Protein AF-A0A4Q9FT68-F1 (afdb_monomer_lite)

Radius of gyration: 16.88 Å; chains: 1; bounding box: 35×34×41 Å

Structure (mmCIF, N/CA/C/O backbone):
data_AF-A0A4Q9FT68-F1
#
_entry.id   AF-A0A4Q9FT68-F1
#
loop_
_atom_site.group_PDB
_atom_site.id
_atom_site.type_symbol
_atom_site.label_atom_id
_atom_site.label_alt_id
_atom_site.label_comp_id
_atom_site.label_asym_id
_atom_site.label_entity_id
_atom_site.label_seq_id
_atom_site.pdbx_PDB_ins_code
_atom_site.Cartn_x
_atom_site.Cartn_y
_atom_site.Cartn_z
_atom_site.occupancy
_atom_site.B_iso_or_equiv
_atom_site.auth_seq_id
_atom_site.auth_comp_id
_atom_site.auth_asym_id
_atom_site.auth_atom_id
_atom_site.pdbx_PDB_model_num
ATOM 1 N N . GLN A 1 1 ? 6.546 -16.253 -23.243 1.00 60.12 1 GLN A N 1
ATOM 2 C CA . GLN A 1 1 ? 7.988 -15.974 -23.426 1.00 60.12 1 GLN A CA 1
ATOM 3 C C . GLN A 1 1 ? 8.438 -15.239 -22.169 1.00 60.12 1 GLN A C 1
ATOM 5 O O . GLN A 1 1 ? 7.648 -14.440 -21.686 1.00 60.12 1 GLN A O 1
ATOM 10 N N . ALA A 1 2 ? 9.591 -15.560 -21.579 1.00 75.19 2 ALA A N 1
ATOM 11 C CA . ALA A 1 2 ? 10.078 -14.811 -20.415 1.00 75.19 2 ALA A CA 1
ATOM 12 C C . ALA A 1 2 ? 10.433 -13.373 -20.845 1.00 75.19 2 ALA A C 1
ATOM 14 O O . ALA A 1 2 ? 11.025 -13.207 -21.914 1.00 75.19 2 ALA A O 1
ATOM 15 N N . GLY A 1 3 ? 10.027 -12.368 -20.060 1.00 83.25 3 GLY A N 1
ATOM 16 C CA . GLY A 1 3 ? 10.309 -10.951 -20.325 1.00 83.25 3 GLY A CA 1
ATOM 17 C C . GLY A 1 3 ? 11.790 -10.596 -20.138 1.00 83.25 3 GLY A C 1
ATOM 18 O O . GLY A 1 3 ? 12.608 -11.451 -19.791 1.00 83.25 3 GLY A O 1
ATOM 19 N N . ALA A 1 4 ? 12.174 -9.336 -20.370 1.00 92.25 4 ALA A N 1
ATOM 20 C CA . ALA A 1 4 ? 13.571 -8.924 -20.221 1.00 92.25 4 ALA A CA 1
ATOM 21 C C . ALA A 1 4 ? 13.987 -8.830 -18.742 1.00 92.25 4 ALA A C 1
ATOM 23 O O . ALA A 1 4 ? 13.200 -8.454 -17.872 1.00 92.25 4 ALA A O 1
ATOM 24 N N . TRP A 1 5 ? 15.252 -9.112 -18.434 1.00 94.88 5 TRP A N 1
ATOM 25 C CA . TRP A 1 5 ? 15.796 -8.891 -17.091 1.00 94.88 5 TRP A CA 1
ATOM 26 C C . TRP A 1 5 ? 15.862 -7.394 -16.755 1.00 94.88 5 TRP A C 1
ATOM 28 O O . TRP A 1 5 ? 16.186 -6.569 -17.611 1.00 94.88 5 TRP A O 1
ATOM 38 N N . GLY A 1 6 ? 15.575 -7.034 -15.502 1.00 95.00 6 GLY A N 1
ATOM 39 C CA . GLY A 1 6 ? 15.655 -5.651 -15.032 1.00 95.00 6 GLY A CA 1
ATOM 40 C C . GLY A 1 6 ? 14.806 -5.379 -13.794 1.00 95.00 6 GLY A C 1
ATOM 41 O O . GLY A 1 6 ? 14.319 -6.299 -13.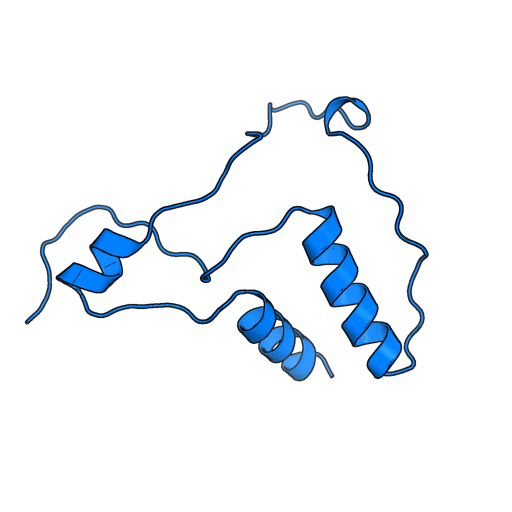140 1.00 95.00 6 GLY A O 1
ATOM 42 N N . THR A 1 7 ? 14.629 -4.095 -13.488 1.00 97.75 7 THR A N 1
ATOM 43 C CA . THR A 1 7 ? 13.817 -3.626 -12.358 1.00 97.75 7 THR A CA 1
ATOM 44 C C . THR A 1 7 ? 12.363 -3.411 -12.772 1.00 97.75 7 THR A C 1
ATOM 46 O O . THR A 1 7 ? 12.088 -2.762 -13.787 1.00 97.75 7 THR A O 1
ATOM 49 N N . TYR A 1 8 ? 11.444 -3.908 -11.944 1.00 98.00 8 TYR A N 1
ATOM 50 C CA . TYR A 1 8 ? 9.998 -3.808 -12.120 1.00 98.00 8 TYR A CA 1
ATOM 51 C C . TYR A 1 8 ? 9.333 -3.341 -10.829 1.00 98.00 8 TYR A C 1
ATOM 53 O O . TYR A 1 8 ? 9.789 -3.672 -9.736 1.00 98.00 8 TYR A O 1
ATOM 61 N N . HIS A 1 9 ? 8.231 -2.608 -10.961 1.00 98.44 9 HIS A N 1
ATOM 62 C CA . HIS A 1 9 ? 7.322 -2.385 -9.847 1.00 98.44 9 HIS A CA 1
ATOM 63 C C . HIS A 1 9 ? 6.356 -3.559 -9.7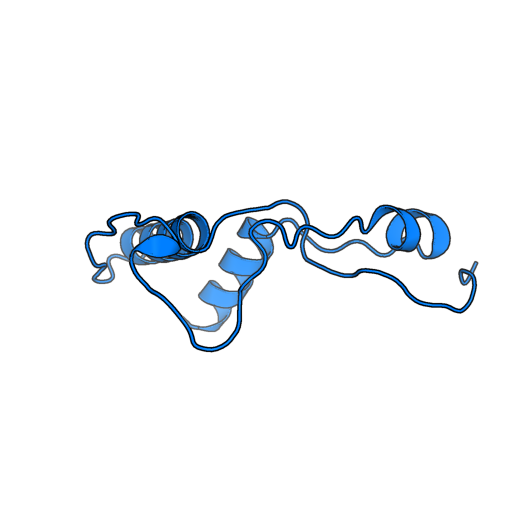16 1.00 98.44 9 HIS A C 1
ATOM 65 O O . HIS A 1 9 ? 5.897 -4.105 -10.722 1.00 98.44 9 HIS A O 1
ATOM 71 N N . LEU A 1 10 ? 6.047 -3.915 -8.473 1.00 98.00 10 LEU A N 1
ATOM 72 C CA . LEU A 1 10 ? 5.078 -4.945 -8.138 1.00 98.00 10 LEU A CA 1
ATOM 73 C C . LEU A 1 10 ? 4.353 -4.545 -6.852 1.00 98.00 10 LEU A C 1
ATOM 75 O O . LEU A 1 10 ? 4.925 -4.583 -5.765 1.00 98.00 10 LEU A O 1
ATOM 79 N N . THR A 1 11 ? 3.089 -4.166 -6.991 1.00 98.25 11 THR A N 1
ATOM 80 C CA . THR A 1 11 ? 2.152 -3.900 -5.892 1.00 98.25 11 THR A CA 1
ATOM 81 C C . THR A 1 11 ? 0.798 -4.512 -6.239 1.00 98.25 11 THR A C 1
ATOM 83 O O . THR A 1 11 ? 0.574 -4.902 -7.386 1.00 98.25 11 THR A O 1
ATOM 86 N N . ALA A 1 12 ? -0.125 -4.575 -5.276 1.00 98.19 12 ALA A N 1
ATOM 87 C CA . ALA A 1 12 ? -1.540 -4.756 -5.601 1.00 98.19 12 ALA A CA 1
ATOM 88 C C . ALA A 1 12 ? -2.021 -3.648 -6.560 1.00 98.19 12 ALA A C 1
ATOM 90 O O . ALA A 1 12 ? -1.425 -2.566 -6.618 1.00 98.19 12 ALA A O 1
ATOM 91 N N . GLN A 1 13 ? -3.082 -3.930 -7.316 1.00 97.88 13 GLN A N 1
ATOM 92 C CA . GLN A 1 13 ? -3.741 -2.928 -8.152 1.00 97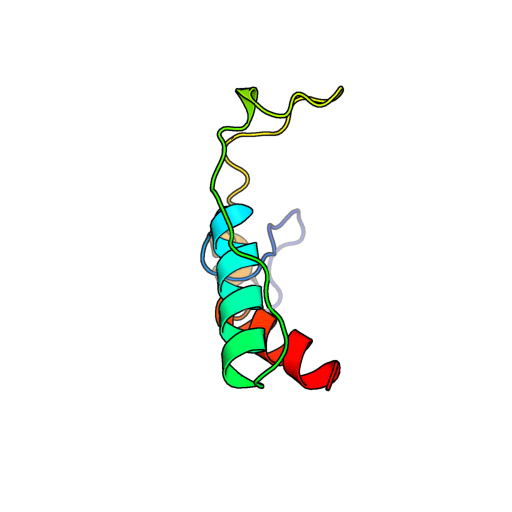.88 13 GLN A CA 1
ATOM 93 C C . GLN A 1 13 ? -4.533 -1.932 -7.298 1.00 97.88 13 GLN A C 1
ATOM 95 O O . GLN A 1 13 ? -4.899 -2.214 -6.155 1.00 97.88 13 GLN A O 1
ATOM 100 N N . GLY A 1 14 ? -4.817 -0.772 -7.887 1.00 97.50 14 GLY A N 1
ATOM 101 C CA . GLY A 1 14 ? -5.518 0.315 -7.219 1.00 97.50 14 GLY A CA 1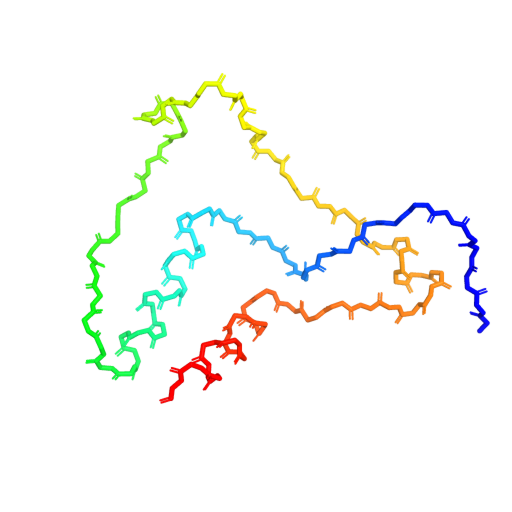
ATOM 102 C C . GLY A 1 14 ? -4.611 1.124 -6.294 1.00 97.50 14 GLY A C 1
ATOM 103 O O . GLY A 1 14 ? -3.388 1.000 -6.284 1.00 97.50 14 GLY A O 1
ATOM 104 N N . GLU A 1 15 ? -5.232 2.012 -5.535 1.00 98.38 15 GLU A N 1
ATOM 105 C CA . GLU A 1 15 ? -4.553 2.957 -4.660 1.00 98.38 15 GLU A CA 1
ATOM 106 C C . GLU A 1 15 ? -5.481 3.353 -3.515 1.00 98.38 15 GLU A C 1
ATOM 108 O O . GLU A 1 15 ? -6.706 3.314 -3.641 1.00 98.38 15 GLU A O 1
ATOM 113 N N . THR A 1 16 ? -4.896 3.750 -2.390 1.00 98.38 16 THR A N 1
ATOM 114 C CA . THR A 1 16 ? -5.636 4.274 -1.243 1.00 98.38 16 THR A CA 1
ATOM 115 C C . THR A 1 16 ? -4.707 5.099 -0.352 1.00 98.38 16 THR A C 1
ATOM 117 O O . THR A 1 16 ? -3.488 5.104 -0.536 1.00 98.38 16 THR A O 1
ATOM 120 N N . SER A 1 17 ? -5.278 5.820 0.609 1.00 98.19 17 SER A N 1
ATOM 121 C CA . SER A 1 17 ? -4.529 6.465 1.691 1.00 98.19 17 SER A CA 1
ATOM 122 C C . SER A 1 17 ? -4.440 5.540 2.909 1.00 98.19 17 SER A C 1
ATOM 124 O O . SER A 1 17 ? -5.187 4.568 3.017 1.00 98.19 17 SER A O 1
ATOM 126 N N . TRP A 1 18 ? -3.586 5.871 3.883 1.00 97.62 18 TRP A N 1
ATOM 127 C CA . TRP A 1 18 ? -3.563 5.162 5.172 1.00 97.62 18 TRP A CA 1
ATOM 128 C C . TRP A 1 18 ? -4.931 5.149 5.859 1.00 97.62 18 TRP A C 1
ATOM 130 O O . TRP A 1 18 ? -5.342 4.127 6.405 1.00 97.62 18 TRP A O 1
ATOM 140 N N . PHE A 1 19 ? -5.655 6.267 5.782 1.00 98.19 19 PHE A N 1
ATOM 141 C CA . PHE A 1 19 ? -7.009 6.365 6.313 1.00 98.19 19 PHE A CA 1
ATOM 142 C C . PHE A 1 19 ? -7.983 5.450 5.560 1.00 98.19 19 PHE A C 1
ATOM 144 O O . PHE A 1 19 ? -8.718 4.699 6.194 1.00 98.19 19 PHE A O 1
ATOM 151 N N . GLY A 1 20 ? -7.951 5.453 4.221 1.00 98.25 20 GLY A N 1
ATOM 152 C CA . GLY A 1 20 ? -8.821 4.595 3.410 1.00 98.25 20 GLY A CA 1
ATOM 153 C C . GLY A 1 20 ? -8.556 3.103 3.633 1.00 98.25 20 GLY A C 1
ATOM 154 O O . GLY A 1 20 ? -9.493 2.313 3.704 1.00 98.25 20 GLY A O 1
ATOM 155 N N . PHE A 1 21 ? -7.293 2.715 3.827 1.00 98.31 21 PHE A N 1
ATOM 156 C CA . PHE A 1 21 ? -6.936 1.339 4.177 1.00 98.31 21 PHE A CA 1
ATOM 157 C C . PHE A 1 21 ? -7.466 0.938 5.564 1.00 98.31 21 PHE A C 1
ATOM 159 O O . PHE A 1 21 ? -8.100 -0.107 5.707 1.00 98.31 21 PHE A O 1
ATOM 166 N N . ALA A 1 22 ? -7.281 1.792 6.579 1.00 98.00 22 ALA A N 1
ATOM 167 C CA . ALA A 1 22 ? -7.812 1.559 7.924 1.00 98.00 22 ALA A CA 1
ATOM 168 C C . ALA A 1 22 ? -9.349 1.492 7.948 1.00 98.00 22 ALA A C 1
ATOM 170 O O . ALA A 1 22 ? -9.920 0.687 8.685 1.00 98.00 22 ALA A O 1
ATOM 171 N N . GLN A 1 23 ? -10.022 2.300 7.122 1.00 98.00 23 GLN A N 1
ATOM 172 C CA . GLN A 1 23 ? -11.474 2.263 6.972 1.00 98.00 23 GLN A CA 1
ATOM 173 C C . GLN A 1 23 ? -11.947 0.915 6.420 1.00 98.00 23 GLN A C 1
ATOM 175 O O . GLN A 1 23 ? -12.839 0.323 7.021 1.00 98.00 23 GLN A O 1
ATOM 180 N N . ALA A 1 24 ? -11.313 0.396 5.366 1.00 97.94 24 ALA A N 1
ATOM 181 C CA . ALA A 1 24 ? -11.658 -0.908 4.796 1.00 97.94 24 ALA A CA 1
ATOM 182 C C . ALA A 1 24 ? -11.463 -2.062 5.800 1.00 97.94 24 ALA A C 1
ATOM 184 O O . ALA A 1 24 ? -12.295 -2.964 5.884 1.00 97.94 24 ALA A O 1
ATOM 185 N N . ILE A 1 25 ? -10.409 -2.008 6.625 1.00 97.31 25 ILE A N 1
ATOM 186 C CA . ILE A 1 25 ? -10.232 -2.952 7.743 1.00 97.31 25 ILE A CA 1
ATOM 187 C C . ILE A 1 25 ? -11.387 -2.816 8.743 1.00 97.31 25 ILE A C 1
ATOM 189 O O . ILE A 1 25 ? -11.969 -3.809 9.175 1.00 97.31 25 ILE A O 1
ATOM 193 N N . GLY A 1 26 ? -11.734 -1.583 9.116 1.00 96.38 26 GLY A N 1
ATOM 194 C CA . GLY A 1 26 ? -12.823 -1.314 10.046 1.00 96.38 26 GLY A CA 1
ATOM 195 C C . GLY A 1 26 ? -14.194 -1.761 9.534 1.00 96.38 26 GLY A C 1
ATOM 196 O O . GLY A 1 26 ? -15.006 -2.241 10.319 1.00 96.38 26 GLY A O 1
ATOM 197 N N . GLU A 1 27 ? -14.461 -1.630 8.236 1.00 95.81 27 GLU A N 1
ATOM 198 C CA . GLU A 1 27 ? -15.660 -2.156 7.571 1.00 95.81 27 GLU A CA 1
ATOM 199 C C . GLU A 1 27 ? -15.730 -3.682 7.705 1.00 95.81 27 GLU A C 1
ATOM 201 O O . GLU A 1 27 ? -16.716 -4.191 8.239 1.00 95.81 27 GLU A O 1
ATOM 206 N N . ALA A 1 28 ? -14.648 -4.394 7.379 1.00 95.19 28 ALA A N 1
ATOM 207 C CA . ALA A 1 28 ? -14.582 -5.849 7.527 1.00 95.19 28 ALA A CA 1
ATOM 208 C C . ALA A 1 28 ? -14.772 -6.316 8.986 1.00 95.19 28 ALA A C 1
ATOM 210 O O . ALA A 1 28 ? -15.450 -7.309 9.248 1.00 95.19 28 ALA A O 1
ATOM 211 N N . LEU A 1 29 ? -14.220 -5.591 9.967 1.00 94.56 29 LEU A N 1
ATOM 212 C CA . LEU A 1 29 ? -14.450 -5.887 11.387 1.00 94.56 29 LEU A CA 1
ATOM 213 C C . LEU A 1 29 ? -15.925 -5.719 11.776 1.00 94.56 29 LEU A C 1
ATOM 215 O O . LEU A 1 29 ? -16.466 -6.565 12.489 1.00 94.56 29 LEU A O 1
ATOM 219 N N . ARG A 1 30 ? -16.586 -4.657 11.297 1.00 94.69 30 ARG A N 1
ATOM 220 C CA . ARG A 1 30 ? -18.012 -4.412 11.566 1.00 94.69 30 ARG A CA 1
ATOM 221 C C . ARG A 1 30 ? -18.902 -5.489 10.952 1.00 94.69 30 ARG A C 1
ATOM 223 O O . ARG A 1 30 ? -19.835 -5.927 11.616 1.00 94.69 30 ARG A O 1
ATOM 230 N N . GLU A 1 31 ? -18.593 -5.951 9.742 1.00 93.94 31 GLU A N 1
ATOM 231 C CA . GLU A 1 31 ? -19.294 -7.073 9.097 1.00 93.94 31 GLU A CA 1
ATOM 232 C C . GLU A 1 31 ? -19.199 -8.366 9.923 1.00 93.94 31 GLU A C 1
ATOM 234 O O . GLU A 1 31 ? -20.150 -9.141 9.981 1.00 93.94 31 GLU A O 1
ATOM 239 N N . GLN A 1 32 ? -18.085 -8.565 10.631 1.00 92.81 32 GLN A N 1
ATOM 240 C CA . GLN A 1 32 ? -17.876 -9.689 11.550 1.00 92.81 32 GLN A CA 1
ATOM 241 C C . GLN A 1 32 ? -18.442 -9.445 12.962 1.00 92.81 32 GLN A C 1
ATOM 243 O O . GLN A 1 32 ? -18.224 -10.259 13.860 1.00 92.81 32 GLN A O 1
ATOM 248 N N . GLY A 1 33 ? -19.117 -8.316 13.205 1.00 94.75 33 GLY A N 1
ATOM 249 C CA . GLY A 1 33 ? -19.615 -7.937 14.530 1.00 94.75 33 GLY A CA 1
ATOM 250 C C . GLY A 1 33 ? -18.511 -7.652 15.558 1.00 94.75 33 GLY A C 1
ATOM 251 O O . GLY A 1 33 ? -18.773 -7.658 16.762 1.00 94.75 33 GLY A O 1
ATOM 252 N N . LYS A 1 34 ? -17.271 -7.418 15.112 1.00 94.06 34 LYS A N 1
ATOM 253 C CA . LYS A 1 34 ? -16.129 -7.121 15.982 1.00 94.06 34 LYS A CA 1
ATOM 254 C C . LYS A 1 34 ? -16.088 -5.628 16.335 1.00 94.06 34 LYS A C 1
ATOM 256 O O . LYS A 1 34 ? -16.482 -4.786 15.522 1.00 94.06 34 LYS A O 1
ATOM 261 N N . PRO A 1 35 ? -15.579 -5.264 17.528 1.00 94.62 35 PRO A N 1
ATOM 262 C CA . PRO A 1 35 ? -15.376 -3.868 17.891 1.00 94.62 35 PRO A CA 1
ATOM 263 C C . PRO A 1 35 ? -14.487 -3.144 16.877 1.00 94.62 35 PRO A C 1
ATOM 265 O O . PRO A 1 35 ? -13.460 -3.664 16.445 1.00 94.62 35 PRO A O 1
ATOM 268 N N . CYS A 1 36 ? -14.862 -1.915 16.535 1.00 95.12 36 CYS A N 1
ATOM 269 C CA . CYS A 1 36 ? -14.096 -1.060 15.640 1.00 95.12 36 CYS A CA 1
ATOM 270 C C . CYS A 1 36 ? -14.118 0.378 16.164 1.00 95.12 36 CYS A C 1
ATOM 272 O O . CYS A 1 36 ? -15.167 0.887 16.562 1.00 95.12 36 CYS A O 1
ATOM 274 N N . ALA A 1 37 ? -12.957 1.031 16.165 1.00 94.12 37 ALA A N 1
ATOM 275 C CA . ALA A 1 37 ? -12.841 2.424 16.570 1.00 94.12 37 ALA A CA 1
ATOM 276 C C . ALA A 1 37 ? -13.518 3.371 15.562 1.00 94.12 37 ALA A C 1
ATOM 278 O O . ALA A 1 37 ? -13.675 3.060 14.378 1.00 94.12 37 ALA A O 1
ATOM 279 N N . ASN A 1 38 ? -13.884 4.564 16.034 1.00 95.06 38 ASN A N 1
ATOM 280 C CA . ASN A 1 38 ? -14.245 5.662 15.145 1.00 95.06 38 ASN A CA 1
ATOM 281 C C . ASN A 1 38 ? -12.970 6.243 14.517 1.00 95.06 38 ASN A C 1
ATOM 283 O O . ASN A 1 38 ? -12.044 6.608 15.241 1.00 95.06 38 ASN A O 1
ATOM 287 N N . LEU A 1 39 ? -12.920 6.322 13.188 1.00 96.88 39 LEU A N 1
ATOM 288 C CA . LEU A 1 39 ? -11.740 6.784 12.460 1.00 96.88 39 LEU A CA 1
ATOM 289 C C . LEU A 1 39 ? -11.920 8.245 12.048 1.00 96.88 39 LEU A C 1
ATOM 291 O O . LEU A 1 39 ? -12.935 8.604 11.457 1.00 96.88 39 LEU A O 1
ATOM 295 N N . LEU A 1 40 ? -10.910 9.072 12.319 1.00 97.12 40 LEU A N 1
ATOM 296 C CA . LEU A 1 40 ? -10.860 10.476 11.908 1.00 97.12 40 LEU A CA 1
ATOM 297 C C . LEU A 1 40 ? -9.627 10.695 11.018 1.00 97.12 40 LEU A C 1
ATOM 299 O O . LEU A 1 40 ? -8.524 10.326 11.430 1.00 97.12 40 LEU A O 1
ATOM 303 N N . PRO A 1 41 ? -9.777 11.256 9.805 1.00 97.25 41 PRO A N 1
ATOM 304 C CA . PRO A 1 41 ? -8.638 11.534 8.944 1.00 97.25 41 PRO A CA 1
ATOM 305 C C . PRO A 1 41 ? -7.854 12.739 9.470 1.00 97.25 41 PRO A C 1
ATOM 307 O O . PRO A 1 41 ? -8.441 13.711 9.943 1.00 97.25 41 PRO A O 1
ATOM 310 N N . ILE A 1 42 ? -6.530 12.695 9.325 1.00 97.25 42 ILE A N 1
ATOM 311 C CA . ILE A 1 42 ? -5.635 13.828 9.588 1.00 97.25 42 ILE A CA 1
ATOM 312 C C . ILE A 1 42 ? -4.688 14.038 8.397 1.00 97.25 42 ILE A C 1
ATOM 314 O O . ILE A 1 42 ? -4.354 13.068 7.705 1.00 97.25 42 ILE A O 1
ATOM 318 N N . PRO A 1 43 ? -4.234 15.274 8.134 1.00 96.69 43 PRO A N 1
ATOM 319 C CA . PRO A 1 43 ? -3.143 15.521 7.201 1.00 96.69 43 PRO A CA 1
ATOM 320 C C . PRO A 1 43 ? -1.804 15.040 7.781 1.00 96.69 43 PRO A C 1
ATOM 322 O O . PRO A 1 43 ? -1.612 14.966 8.994 1.00 96.69 43 PRO A O 1
ATOM 325 N N . SER A 1 44 ? -0.824 14.771 6.914 1.00 94.94 44 SER A N 1
ATOM 326 C CA . SER A 1 44 ? 0.517 14.348 7.350 1.00 94.94 44 SER A CA 1
ATOM 327 C C . SER A 1 44 ? 1.257 15.405 8.181 1.00 94.94 44 SER A C 1
ATOM 329 O O . SER A 1 44 ? 2.186 15.061 8.904 1.00 94.94 44 SER A O 1
ATOM 331 N N . SER A 1 45 ? 0.868 16.682 8.081 1.00 95.12 45 SER A N 1
ATOM 332 C CA . SER A 1 45 ? 1.412 17.781 8.892 1.00 95.12 45 SER A CA 1
ATOM 333 C C . SER A 1 45 ? 1.118 17.630 10.380 1.00 95.12 45 SER A C 1
ATOM 335 O O . SER A 1 45 ? 1.914 18.078 11.201 1.00 95.12 45 SER A O 1
ATOM 337 N N . ASP A 1 46 ? 0.006 16.980 10.721 1.00 96.88 46 ASP A N 1
ATOM 338 C CA . ASP A 1 46 ? -0.472 16.872 12.101 1.00 96.88 46 ASP A CA 1
ATOM 339 C C . ASP A 1 46 ? 0.211 15.717 12.848 1.00 96.88 46 ASP A C 1
ATOM 341 O O . ASP A 1 46 ? 0.068 15.582 14.062 1.00 96.88 46 ASP A O 1
ATOM 345 N N . TYR A 1 47 ? 0.989 14.895 12.132 1.00 94.25 47 TYR A N 1
ATOM 346 C CA . TYR A 1 47 ? 1.785 13.810 12.698 1.00 94.25 47 TYR A CA 1
ATOM 347 C C . TYR A 1 47 ? 3.200 13.780 12.089 1.00 94.25 47 TYR A C 1
ATOM 349 O O . TYR A 1 47 ? 3.508 12.937 11.236 1.00 94.25 47 TYR A O 1
ATOM 357 N N . PRO A 1 48 ? 4.084 14.717 12.485 1.00 92.06 48 PRO A N 1
ATOM 358 C CA . PRO A 1 48 ? 5.425 14.813 11.927 1.00 92.06 48 PRO A CA 1
ATOM 359 C C . PRO A 1 48 ? 6.274 13.598 12.312 1.00 92.06 48 PRO A C 1
ATOM 361 O O . PRO A 1 48 ? 6.282 13.147 13.456 1.00 92.06 48 PRO A O 1
ATOM 364 N N . THR A 1 49 ? 7.037 13.086 11.348 1.00 93.50 49 THR A N 1
ATOM 365 C CA . THR A 1 49 ? 7.970 11.970 11.559 1.00 93.50 49 THR A CA 1
ATOM 366 C C . THR A 1 49 ? 9.396 12.403 11.210 1.00 93.50 49 THR A C 1
ATOM 368 O O . THR A 1 49 ? 9.558 13.281 10.360 1.00 93.50 49 THR A O 1
ATOM 371 N N . PRO A 1 50 ? 10.446 11.806 11.818 1.00 95.38 50 PRO A N 1
ATOM 372 C CA . PRO A 1 50 ? 11.832 12.210 11.555 1.00 95.38 50 PRO A CA 1
ATOM 373 C C . PRO A 1 50 ? 12.258 12.102 10.085 1.00 95.38 50 PRO A C 1
ATOM 375 O O . PRO A 1 50 ? 13.100 12.866 9.627 1.00 95.38 50 PRO A O 1
ATOM 378 N N . ALA A 1 51 ? 11.684 11.154 9.341 1.00 95.62 51 ALA A N 1
ATOM 379 C CA . ALA A 1 51 ? 11.970 10.949 7.927 1.00 95.62 51 ALA A CA 1
ATOM 380 C C . ALA A 1 51 ? 10.757 11.340 7.081 1.00 95.62 51 ALA A C 1
ATOM 382 O O . ALA A 1 51 ? 9.679 10.767 7.237 1.00 95.62 51 ALA A O 1
ATOM 383 N N . VAL A 1 52 ? 10.960 12.262 6.139 1.00 93.50 52 VAL A N 1
ATOM 384 C CA . VAL A 1 52 ? 9.909 12.752 5.239 1.00 93.50 52 VAL A CA 1
ATOM 385 C C . VAL A 1 52 ? 9.272 11.586 4.482 1.00 93.50 52 VAL A C 1
ATOM 387 O O . VAL A 1 52 ? 9.957 10.786 3.843 1.00 93.50 52 VAL A O 1
ATOM 390 N N . ARG A 1 53 ? 7.945 11.481 4.567 1.00 95.56 53 ARG A N 1
ATOM 391 C CA . ARG A 1 53 ? 7.158 10.484 3.838 1.00 95.56 53 ARG A CA 1
ATOM 392 C C . ARG A 1 53 ? 6.674 11.084 2.514 1.00 95.56 53 ARG A C 1
ATOM 394 O O . ARG A 1 53 ? 6.172 12.208 2.528 1.00 95.56 53 ARG A O 1
ATOM 401 N N . PRO A 1 54 ? 6.803 10.373 1.381 1.00 95.94 54 PRO A N 1
ATOM 402 C CA . PRO A 1 54 ? 6.249 10.841 0.117 1.00 95.94 54 PRO A CA 1
ATOM 403 C C . PRO A 1 54 ? 4.726 10.985 0.198 1.00 95.94 54 PRO A C 1
ATOM 405 O O . PRO A 1 54 ? 4.048 10.118 0.743 1.00 95.94 54 PRO A O 1
ATOM 408 N N . LEU A 1 55 ? 4.184 12.048 -0.401 1.00 95.69 55 LEU A N 1
ATOM 409 C CA . LEU A 1 55 ? 2.731 12.222 -0.547 1.00 95.69 55 LEU A CA 1
ATOM 410 C C . LEU A 1 55 ? 2.136 11.305 -1.625 1.00 95.69 55 LEU A C 1
ATOM 412 O O . LEU A 1 55 ? 0.935 11.053 -1.632 1.00 95.69 55 LEU A O 1
ATOM 416 N N . ASN A 1 56 ? 2.973 10.810 -2.539 1.00 97.56 56 ASN A N 1
ATOM 417 C CA . ASN A 1 56 ? 2.588 9.878 -3.585 1.00 97.56 56 ASN A CA 1
ATOM 418 C C . ASN A 1 56 ? 3.600 8.729 -3.637 1.00 97.56 56 ASN A C 1
ATOM 420 O O . ASN A 1 56 ? 4.788 8.947 -3.872 1.00 97.56 56 ASN A O 1
ATOM 424 N N . SER A 1 57 ? 3.116 7.512 -3.408 1.00 97.50 57 SER A N 1
ATOM 425 C CA . SER A 1 57 ? 3.901 6.274 -3.491 1.00 97.50 57 SER A CA 1
ATOM 426 C C . SER A 1 57 ? 3.283 5.263 -4.458 1.00 97.50 57 SER A C 1
ATOM 428 O O . SER A 1 57 ? 3.570 4.074 -4.371 1.00 97.50 57 SER A O 1
ATOM 430 N N . ARG A 1 58 ? 2.418 5.720 -5.371 1.00 98.31 58 ARG A N 1
ATOM 431 C CA . ARG A 1 58 ? 1.820 4.870 -6.406 1.00 98.31 58 ARG A CA 1
ATOM 432 C C . ARG A 1 58 ? 2.901 4.415 -7.376 1.00 98.31 58 ARG A C 1
ATOM 434 O O . ARG A 1 58 ? 3.738 5.217 -7.791 1.00 98.31 58 ARG A O 1
ATOM 441 N N . LEU A 1 59 ? 2.854 3.144 -7.755 1.00 98.38 59 LEU A N 1
ATOM 442 C CA . LEU A 1 59 ? 3.815 2.540 -8.668 1.00 98.38 59 LEU A CA 1
ATOM 443 C C . LEU A 1 59 ? 3.097 1.998 -9.904 1.00 98.38 59 LEU A C 1
ATOM 445 O O . LEU A 1 59 ? 2.166 1.205 -9.792 1.00 98.38 59 LEU A O 1
ATOM 449 N N . ASP A 1 60 ? 3.554 2.400 -11.091 1.00 97.69 60 ASP A N 1
ATOM 450 C CA . ASP A 1 60 ? 3.060 1.823 -12.341 1.00 97.69 60 ASP A CA 1
ATOM 451 C C . ASP A 1 60 ? 3.666 0.427 -12.558 1.00 97.69 60 ASP A C 1
ATOM 453 O O . ASP A 1 60 ? 4.879 0.290 -12.746 1.00 97.69 60 ASP A O 1
ATOM 457 N N . CYS A 1 61 ? 2.810 -0.598 -12.539 1.00 98.19 61 CYS A N 1
ATOM 458 C CA . CYS A 1 61 ? 3.165 -2.001 -12.767 1.00 98.19 61 CYS A CA 1
ATOM 459 C C . CYS A 1 61 ? 2.946 -2.452 -14.230 1.00 98.19 61 CYS A C 1
ATOM 461 O O . CYS A 1 61 ? 3.158 -3.624 -14.551 1.00 98.19 61 CYS A O 1
ATOM 463 N N . SER A 1 62 ? 2.565 -1.546 -15.143 1.00 96.69 62 SER A N 1
ATOM 464 C CA . SER A 1 62 ? 2.239 -1.854 -16.547 1.00 96.69 62 SER A CA 1
ATOM 465 C C . SER A 1 62 ? 3.380 -2.544 -17.296 1.00 96.69 62 SER A C 1
ATOM 467 O O . SER A 1 62 ? 3.153 -3.394 -18.160 1.00 96.69 62 SER A O 1
ATOM 469 N N . ARG A 1 63 ? 4.633 -2.212 -16.966 1.00 96.88 63 ARG A N 1
ATOM 470 C CA . ARG A 1 63 ? 5.811 -2.848 -17.564 1.00 96.88 63 ARG A CA 1
ATOM 471 C C . ARG A 1 63 ? 5.887 -4.336 -17.216 1.00 96.88 63 ARG A C 1
ATOM 473 O O . ARG A 1 63 ? 6.109 -5.148 -18.108 1.00 96.88 63 ARG A O 1
ATOM 480 N N . LEU A 1 64 ? 5.665 -4.688 -15.950 1.00 97.00 64 LEU A N 1
ATOM 481 C CA . LEU A 1 64 ? 5.692 -6.077 -15.494 1.00 97.00 64 LEU A CA 1
ATOM 482 C C . LEU A 1 64 ? 4.566 -6.884 -16.146 1.00 97.00 64 LEU A C 1
ATOM 484 O O . LEU A 1 64 ? 4.810 -7.967 -16.675 1.00 97.00 64 LEU A O 1
ATOM 488 N N . GLN A 1 65 ? 3.360 -6.317 -16.187 1.00 95.69 65 GLN A N 1
ATOM 489 C CA . GLN A 1 65 ? 2.213 -6.956 -16.822 1.00 95.69 65 GLN A CA 1
ATOM 490 C C . GLN A 1 65 ? 2.444 -7.197 -18.318 1.00 95.69 65 GLN A C 1
ATOM 492 O O . GLN A 1 65 ? 2.175 -8.290 -18.807 1.00 95.69 65 GLN A O 1
ATOM 497 N N . ARG A 1 66 ? 2.974 -6.208 -19.051 1.00 95.31 66 ARG A N 1
ATOM 498 C CA . ARG A 1 66 ? 3.227 -6.348 -20.495 1.00 95.31 66 ARG A CA 1
ATOM 499 C C . ARG A 1 66 ? 4.330 -7.351 -20.817 1.00 95.31 66 ARG A C 1
ATOM 501 O O . ARG A 1 66 ? 4.176 -8.117 -21.759 1.00 95.31 66 ARG A O 1
ATOM 508 N N . GLU A 1 67 ? 5.441 -7.322 -20.083 1.00 96.12 67 GLU A N 1
ATOM 509 C CA . GLU A 1 67 ? 6.616 -8.140 -20.417 1.00 96.12 67 GLU A CA 1
ATOM 510 C C . GLU A 1 67 ? 6.542 -9.565 -19.856 1.00 96.12 67 GLU A C 1
ATOM 512 O O . GLU A 1 67 ? 7.062 -10.493 -20.473 1.00 96.12 67 GLU A O 1
ATOM 517 N N . TRP A 1 68 ? 5.889 -9.750 -18.707 1.00 95.50 68 TRP A N 1
ATOM 518 C CA . TRP A 1 68 ? 5.864 -11.029 -17.992 1.00 95.50 68 TRP A CA 1
ATOM 519 C C . TRP A 1 68 ? 4.465 -11.621 -17.833 1.00 95.50 68 TRP A C 1
ATOM 521 O O . TRP A 1 68 ? 4.344 -12.758 -17.386 1.00 95.50 68 TRP A O 1
ATOM 531 N N . GLY A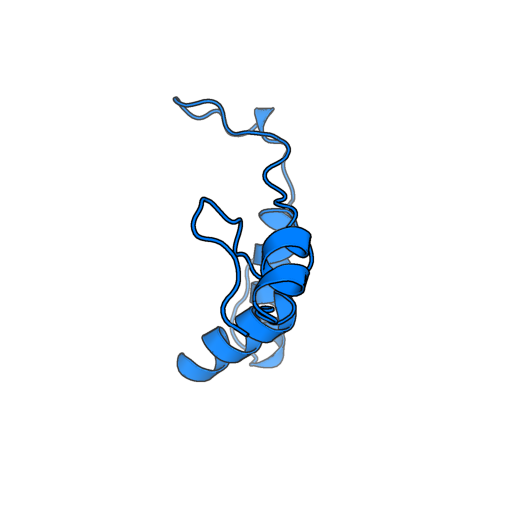 1 69 ? 3.404 -10.881 -18.172 1.00 95.06 69 GLY A N 1
ATOM 532 C CA . GLY A 1 69 ? 2.025 -11.317 -17.932 1.00 95.06 69 GLY A CA 1
ATOM 533 C C . GLY A 1 69 ? 1.655 -11.394 -16.448 1.00 95.06 69 GLY A C 1
ATOM 534 O O . GLY A 1 69 ? 0.624 -11.967 -16.111 1.00 95.06 69 GLY A O 1
ATOM 535 N N . VAL A 1 70 ? 2.490 -10.847 -15.557 1.00 95.44 70 VAL A N 1
ATOM 536 C CA . VAL A 1 70 ? 2.277 -10.883 -14.106 1.00 95.44 70 VAL A CA 1
ATOM 537 C C . VAL A 1 70 ? 1.441 -9.680 -13.681 1.00 95.44 70 VAL A C 1
ATOM 539 O O . VAL A 1 70 ? 1.791 -8.533 -13.961 1.00 95.44 70 VAL A O 1
ATOM 542 N N . SER A 1 71 ? 0.352 -9.948 -12.966 1.00 95.69 71 SER A N 1
ATOM 543 C CA . SER A 1 71 ? -0.515 -8.944 -12.349 1.00 95.69 71 SER A CA 1
ATOM 544 C C . SER A 1 71 ? -0.949 -9.406 -10.962 1.00 95.69 71 SER A C 1
ATOM 546 O O . SER A 1 71 ? -1.253 -10.582 -10.782 1.00 95.69 71 SER A O 1
ATOM 548 N N . GLN A 1 72 ? -1.046 -8.476 -10.016 1.00 97.00 72 GLN A N 1
ATOM 549 C CA . GLN A 1 72 ? -1.604 -8.732 -8.686 1.00 97.00 72 GLN A CA 1
ATOM 550 C C . GLN A 1 72 ? -3.105 -8.432 -8.650 1.00 97.00 72 GLN A C 1
ATOM 552 O O . GLN A 1 72 ? -3.581 -7.666 -9.489 1.00 97.00 72 GLN A O 1
ATOM 557 N N . PRO A 1 73 ? -3.861 -8.982 -7.687 1.00 97.44 73 PRO A N 1
ATOM 558 C CA . PRO A 1 73 ? -5.241 -8.570 -7.455 1.00 97.44 73 PRO A CA 1
ATOM 559 C C . PRO A 1 73 ? -5.346 -7.090 -7.055 1.00 97.44 73 PRO A C 1
ATOM 561 O O . PRO A 1 73 ? -4.367 -6.442 -6.675 1.00 97.44 73 PRO A O 1
ATOM 564 N N . ASP A 1 74 ? -6.567 -6.571 -7.128 1.00 98.25 74 ASP A N 1
ATOM 565 C CA . ASP A 1 74 ? -6.961 -5.307 -6.507 1.00 98.25 74 ASP A CA 1
ATOM 566 C C . ASP A 1 74 ? -6.745 -5.343 -4.981 1.00 98.25 74 ASP A C 1
ATOM 568 O O . ASP A 1 74 ? -6.958 -6.381 -4.342 1.00 98.25 74 ASP A O 1
ATOM 572 N N . TRP A 1 75 ? -6.295 -4.227 -4.393 1.00 98.44 75 TRP A N 1
ATOM 573 C CA . TRP A 1 75 ? -5.874 -4.197 -2.989 1.00 98.44 75 TRP A CA 1
ATOM 574 C C . TRP A 1 75 ? -7.001 -4.545 -2.014 1.00 98.44 75 TRP A C 1
ATOM 576 O O . TRP A 1 75 ? -6.723 -5.180 -0.995 1.00 98.44 75 TRP A O 1
ATOM 586 N N . GLN A 1 76 ? -8.264 -4.206 -2.311 1.00 98.12 76 GLN A N 1
ATOM 587 C CA . GLN A 1 76 ? -9.384 -4.606 -1.456 1.00 98.12 76 GLN A CA 1
ATOM 588 C C . GLN A 1 76 ? -9.592 -6.124 -1.476 1.00 98.12 76 GLN A C 1
ATOM 590 O O . GLN A 1 76 ? -9.981 -6.706 -0.465 1.00 98.12 76 GLN A O 1
ATOM 595 N N . THR A 1 77 ? -9.335 -6.778 -2.612 1.00 97.75 77 THR A N 1
ATOM 596 C CA . THR A 1 77 ? -9.438 -8.241 -2.724 1.00 97.75 77 THR A CA 1
ATOM 597 C C . THR A 1 77 ? -8.349 -8.923 -1.906 1.00 97.75 77 THR A C 1
ATOM 599 O O . THR A 1 77 ? -8.674 -9.738 -1.047 1.00 97.75 77 THR A O 1
ATOM 602 N N . ALA A 1 78 ? -7.091 -8.504 -2.078 1.00 97.25 78 ALA A N 1
ATOM 603 C CA . ALA A 1 78 ? -5.972 -9.014 -1.283 1.00 97.25 78 ALA A CA 1
ATOM 604 C C . ALA A 1 78 ? -6.163 -8.776 0.227 1.00 97.25 78 ALA A C 1
ATOM 606 O O . ALA A 1 78 ? -5.828 -9.632 1.044 1.00 97.25 78 ALA A O 1
ATOM 607 N N . LEU A 1 79 ? -6.727 -7.623 0.613 1.00 97.31 79 LEU A N 1
ATOM 608 C CA . LEU A 1 79 ? -7.039 -7.329 2.011 1.00 97.31 79 LEU A CA 1
ATOM 609 C C . LEU A 1 79 ? -8.067 -8.315 2.578 1.00 97.31 79 LEU A C 1
ATOM 611 O O . LEU A 1 79 ? -7.866 -8.835 3.673 1.00 97.31 79 LEU A O 1
ATOM 615 N N . ARG A 1 80 ? -9.160 -8.578 1.851 1.00 95.69 80 ARG A N 1
ATOM 616 C CA . ARG A 1 80 ? -10.196 -9.521 2.300 1.00 95.69 80 ARG A CA 1
ATOM 617 C C . ARG A 1 80 ? -9.650 -10.936 2.465 1.00 95.69 80 ARG A C 1
ATOM 619 O O . ARG A 1 80 ? -9.980 -11.577 3.456 1.00 95.69 80 ARG A O 1
ATOM 626 N N . GLU A 1 81 ? -8.815 -11.395 1.535 1.00 95.69 81 GLU A N 1
ATOM 627 C CA . GLU A 1 81 ? -8.148 -12.702 1.624 1.00 95.69 81 GLU A CA 1
ATOM 628 C C . GLU A 1 81 ? -7.272 -12.786 2.881 1.00 95.69 81 GLU A C 1
ATOM 630 O O . GLU A 1 81 ? -7.447 -13.687 3.696 1.00 95.69 81 GLU A O 1
ATOM 635 N N . CYS A 1 82 ? -6.423 -11.780 3.108 1.00 95.69 82 CYS A N 1
ATOM 636 C CA . CYS A 1 82 ? -5.570 -11.698 4.295 1.00 95.69 82 CYS A CA 1
ATOM 637 C C . CYS A 1 82 ? -6.374 -11.716 5.608 1.00 95.69 82 CYS A C 1
ATOM 639 O O . CYS A 1 82 ? -6.034 -12.435 6.545 1.00 95.69 82 CYS A O 1
ATOM 641 N N . LEU A 1 83 ? -7.471 -10.954 5.688 1.00 94.44 83 LEU A N 1
ATOM 642 C CA . LEU A 1 83 ? -8.321 -10.919 6.883 1.00 94.44 83 LEU A CA 1
ATOM 643 C C . LEU A 1 83 ? -9.080 -12.233 7.113 1.00 94.44 83 LEU A C 1
ATOM 645 O O . LEU A 1 83 ? -9.339 -12.579 8.265 1.00 94.44 83 LEU A O 1
ATOM 649 N N . ALA A 1 84 ? -9.441 -12.954 6.048 1.00 91.44 84 ALA A N 1
ATOM 650 C CA . ALA A 1 84 ? -10.106 -14.250 6.149 1.00 91.44 84 ALA A CA 1
ATOM 651 C C . ALA A 1 84 ? -9.182 -15.333 6.730 1.00 91.44 84 ALA A C 1
ATOM 653 O O . ALA A 1 84 ? -9.649 -16.176 7.487 1.00 91.44 84 ALA A O 1
ATOM 654 N N . GLU A 1 85 ? -7.879 -15.282 6.438 1.00 90.19 85 GLU A N 1
ATOM 655 C CA . GLU A 1 85 ? -6.874 -16.195 7.012 1.00 90.19 85 GLU A CA 1
ATOM 656 C C . GLU A 1 85 ? -6.604 -15.952 8.508 1.00 90.19 85 GLU A C 1
ATOM 658 O O . GLU A 1 85 ? -6.013 -16.797 9.178 1.00 90.19 85 GLU A O 1
ATOM 663 N N . GLN A 1 86 ? -7.017 -14.799 9.042 1.00 75.06 86 GLN A N 1
ATOM 664 C CA . GLN A 1 86 ? -6.838 -14.432 10.453 1.00 75.06 86 GLN A CA 1
ATOM 665 C C . GLN A 1 86 ? -8.048 -14.782 11.339 1.00 75.06 86 GLN A 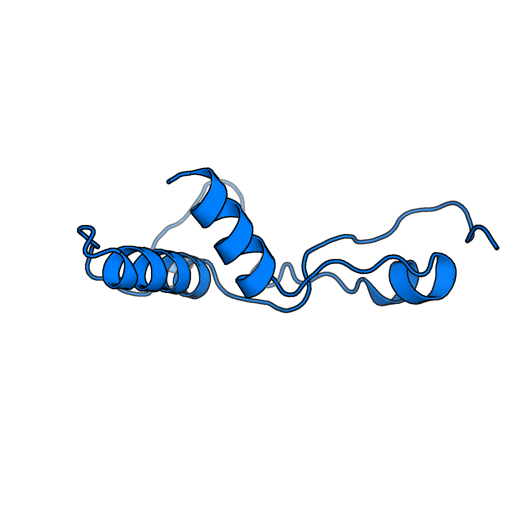C 1
ATOM 667 O O . GLN A 1 86 ? -8.024 -14.478 12.536 1.00 75.06 86 GLN A O 1
ATOM 672 N N . ALA A 1 87 ? -9.118 -15.332 10.757 1.00 63.66 87 ALA A N 1
ATOM 673 C CA . ALA A 1 87 ? -10.336 -15.736 11.464 1.00 63.66 87 ALA A CA 1
ATOM 674 C C . ALA A 1 87 ? -10.196 -17.133 12.083 1.00 63.66 87 ALA A C 1
ATOM 676 O O . ALA A 1 87 ? -10.689 -17.290 13.224 1.00 63.66 87 ALA A O 1
#

Secondary structure (DSSP, 8-state):
----SS------BS---HHHHHHHHHHHHHHTT---PPP----GGGS--SSPPPS------HHHHHHH---PPBHHHHHHHHHHTT-

Sequence (87 aa):
QAGAWGTYHLTAQGETSWFGFAQAIGEALREQGKPCANLLPIPSSDYPTPAVRPLNSRLDCSRLQREWGVSQPDWQTALRECLAEQA

pLDDT: mean 94.81, std 6.36, range [60.12, 98.44]

Foldseek 3Di:
DAFDDDDADADADDDDDPQRVLVLVQVVCVVVVHDHDDGDDDDCVVPDDPDDDDPDDDGDRVRVCVGHVDHHHHPSVVVVVVVVVVD